Protein AF-A0A975WF94-F1 (afdb_monomer_lite)

InterPro domains:
  IPR010998 Integrase/recombinase, N-terminal [G3DSA:1.10.150.130] (44-109)
  IPR044068 Core-binding (CB) domain [PS51900] (42-110)

Sequence (110 aa):
MPSEIEKSTSARSDGLDDARVDESDQEESDGIALPSHVAGSGSLDRLVDTARDYARAAASENTLKAYAKDWAHFARWCRIKDAEPLPPSPEMIGLYLADLAAGFGPSPNG

Organism: NCBI:txid42444

Radius of gyration: 28.73 Å; chains: 1; bounding box: 72×62×52 Å

Secondary structure (DSSP, 8-state):
-----------------------------------TTTTTSHHHHHHHHHHHHHHHHHS-HHHHHHHHHHHHHHHHHHHHTT---SSPPHHHHHHHHHHHHTT-------

Structure (mmCIF, N/CA/C/O backbone):
data_AF-A0A975WF94-F1
#
_entry.id   AF-A0A975WF94-F1
#
loop_
_atom_site.group_PDB
_atom_site.id
_atom_site.type_symbol
_atom_site.label_atom_id
_atom_site.label_alt_id
_atom_site.label_comp_id
_atom_site.label_asym_id
_atom_site.label_entity_id
_atom_site.label_seq_id
_atom_site.pdbx_PDB_ins_code
_atom_site.Cartn_x
_atom_site.Cartn_y
_atom_site.Cartn_z
_atom_site.occupancy
_atom_site.B_iso_or_equiv
_atom_site.auth_seq_id
_atom_site.auth_comp_id
_atom_site.auth_asym_id
_atom_site.auth_atom_id
_atom_site.pdbx_PDB_model_num
ATOM 1 N N . MET A 1 1 ? -42.294 43.561 26.356 1.00 39.25 1 MET A N 1
ATOM 2 C CA . MET A 1 1 ? -43.221 42.448 26.078 1.00 39.25 1 MET A CA 1
ATOM 3 C C . MET A 1 1 ? -44.191 42.919 25.003 1.00 39.25 1 MET A C 1
ATOM 5 O O . MET A 1 1 ? -45.034 43.746 25.325 1.00 39.25 1 MET A O 1
ATOM 9 N N . PRO A 1 2 ? -43.990 42.540 23.730 1.00 40.69 2 PRO A N 1
ATOM 10 C CA . PRO A 1 2 ? -44.891 42.876 22.628 1.00 40.69 2 PRO A CA 1
ATOM 11 C C . PRO A 1 2 ? -45.935 41.767 22.396 1.00 40.69 2 PRO A C 1
ATOM 13 O O . PRO A 1 2 ? -45.626 40.602 22.649 1.00 40.69 2 PRO A O 1
ATOM 16 N N . SER A 1 3 ? -47.093 42.128 21.824 1.00 43.62 3 SER A N 1
ATOM 17 C CA . SER A 1 3 ? -47.790 41.444 20.702 1.00 43.62 3 SER A CA 1
ATOM 18 C C . SER A 1 3 ? -49.301 41.242 20.908 1.00 43.62 3 SER A C 1
ATOM 20 O O . SER A 1 3 ? -49.715 40.327 21.609 1.00 43.62 3 SER A O 1
ATOM 22 N N . GLU A 1 4 ? -50.100 42.018 20.174 1.00 47.72 4 GLU A N 1
ATOM 23 C CA . GLU A 1 4 ? -51.468 41.694 19.726 1.00 47.72 4 GLU A CA 1
ATOM 24 C C . GLU A 1 4 ? -51.496 42.052 18.224 1.00 47.72 4 GLU A C 1
ATOM 26 O O . GLU A 1 4 ? -51.188 43.185 17.866 1.00 47.72 4 GLU A O 1
ATOM 31 N N . ILE A 1 5 ? -51.306 41.070 17.337 1.00 59.03 5 ILE A N 1
ATOM 32 C CA . ILE A 1 5 ? -52.299 40.330 16.528 1.00 59.03 5 ILE A CA 1
ATOM 33 C C . ILE A 1 5 ? -53.214 41.190 15.639 1.00 59.03 5 ILE A C 1
ATOM 35 O O . ILE A 1 5 ? -53.877 42.089 16.123 1.00 59.03 5 ILE A O 1
ATOM 39 N N . GLU A 1 6 ? -53.243 40.853 14.342 1.00 47.34 6 GLU A N 1
ATOM 40 C CA . GLU A 1 6 ? -54.410 40.708 13.435 1.00 47.34 6 GLU A CA 1
ATOM 41 C C . GLU A 1 6 ? -53.902 40.786 11.975 1.00 47.34 6 GLU A C 1
ATOM 43 O O . GLU A 1 6 ? -53.362 41.793 11.538 1.00 47.34 6 GLU A O 1
ATOM 48 N N . LYS A 1 7 ? -53.732 39.665 11.259 1.00 48.69 7 LYS A N 1
ATOM 49 C CA . LYS A 1 7 ? -54.708 38.788 10.572 1.00 48.69 7 LYS A CA 1
ATOM 50 C C . LYS A 1 7 ? -55.208 39.338 9.223 1.00 48.69 7 LYS A C 1
ATOM 52 O O . LYS A 1 7 ? -56.096 40.177 9.163 1.00 48.69 7 LYS A O 1
ATOM 57 N N . SER A 1 8 ? -54.726 38.722 8.140 1.00 47.16 8 SER A N 1
ATOM 58 C CA . SER A 1 8 ? -55.417 38.510 6.850 1.00 47.16 8 SER A CA 1
ATOM 59 C C . SER A 1 8 ? -54.608 37.454 6.068 1.00 47.16 8 SER A C 1
ATOM 61 O O . SER A 1 8 ? -53.412 37.635 5.894 1.00 47.16 8 SER A O 1
ATOM 63 N N . THR A 1 9 ? -55.103 36.212 5.923 1.00 42.03 9 THR A N 1
ATOM 64 C CA . THR A 1 9 ? -55.935 35.688 4.803 1.00 42.03 9 THR A CA 1
ATOM 65 C C . THR A 1 9 ? -55.128 35.578 3.493 1.00 42.03 9 THR A C 1
ATOM 67 O O . THR A 1 9 ? -54.441 36.523 3.148 1.00 42.03 9 THR A O 1
ATOM 70 N N . SER A 1 10 ? -55.128 34.537 2.658 1.00 40.12 10 SER A N 1
ATOM 71 C CA . SER A 1 10 ? -55.689 33.180 2.611 1.00 40.12 10 SER A CA 1
ATOM 72 C C . SER A 1 10 ? -55.128 32.531 1.320 1.00 40.12 10 SER A C 1
ATOM 74 O O . SER A 1 10 ? -55.125 33.221 0.310 1.00 40.12 10 SER A O 1
ATOM 76 N N . ALA A 1 11 ? -54.701 31.253 1.391 1.00 49.41 11 ALA A N 1
ATOM 77 C CA . ALA A 1 11 ? -54.775 30.116 0.424 1.00 49.41 11 ALA A CA 1
ATOM 78 C C . ALA A 1 11 ? -54.545 30.359 -1.102 1.00 49.41 11 ALA A C 1
ATOM 80 O O . ALA A 1 11 ? -54.970 31.367 -1.638 1.00 49.41 11 ALA A O 1
ATOM 81 N N . ARG A 1 12 ? -53.991 29.487 -1.962 1.00 46.69 12 ARG A N 1
ATOM 82 C CA . ARG A 1 12 ? -53.857 28.015 -2.133 1.00 46.69 12 ARG A CA 1
ATOM 83 C C . ARG A 1 12 ? -52.953 27.846 -3.396 1.00 46.69 12 ARG A C 1
ATOM 85 O O . ARG A 1 12 ? -52.971 28.747 -4.224 1.00 46.69 12 ARG A O 1
ATOM 92 N N . SER A 1 13 ? -52.133 26.821 -3.632 1.00 43.31 13 SER A N 1
ATOM 93 C CA . SER A 1 13 ? -52.484 25.513 -4.227 1.00 43.31 13 SER A CA 1
ATOM 94 C C . SER A 1 13 ? -51.208 24.866 -4.782 1.00 43.31 13 SER A C 1
ATOM 96 O O . SER A 1 13 ? -50.308 25.606 -5.161 1.00 43.31 13 SER A O 1
ATOM 98 N N . ASP A 1 14 ? -51.225 23.531 -4.864 1.00 41.88 14 ASP A N 1
ATOM 99 C CA . ASP A 1 14 ? -50.528 22.625 -5.798 1.00 41.88 14 ASP A CA 1
ATOM 100 C C . ASP A 1 14 ? -49.053 22.928 -6.111 1.00 41.88 14 ASP A C 1
ATOM 102 O O . ASP A 1 14 ? -48.705 23.929 -6.718 1.00 41.88 14 ASP A O 1
ATOM 106 N N . GLY A 1 15 ? -48.108 22.079 -5.728 1.00 48.31 15 GLY A N 1
ATOM 107 C CA . GLY A 1 15 ? -48.089 20.674 -6.113 1.00 48.31 15 GLY A CA 1
ATOM 108 C C . GLY A 1 15 ? -47.111 20.533 -7.272 1.00 48.31 15 GLY A C 1
ATOM 109 O O . GLY A 1 15 ? -47.476 20.788 -8.411 1.00 48.31 15 GLY A O 1
ATOM 110 N N . LEU A 1 16 ? -45.877 20.146 -6.963 1.00 50.25 16 LEU A N 1
ATOM 111 C CA . LEU A 1 16 ? -45.017 19.428 -7.892 1.00 50.25 16 LEU A CA 1
ATOM 112 C C . LEU A 1 16 ? -44.142 18.491 -7.054 1.00 50.25 16 LEU A C 1
ATOM 114 O O . LEU A 1 16 ? -43.192 18.912 -6.395 1.00 50.25 16 LEU A O 1
ATOM 118 N N . ASP A 1 17 ? -44.554 17.227 -7.030 1.00 48.62 17 ASP A N 1
ATOM 119 C CA . ASP A 1 17 ? -43.642 16.097 -6.963 1.00 48.62 17 ASP A CA 1
ATOM 120 C C . ASP A 1 17 ? -42.519 16.315 -7.982 1.00 48.62 17 ASP A C 1
ATOM 122 O O . ASP A 1 17 ? -42.800 16.463 -9.170 1.00 48.62 17 ASP A O 1
ATOM 126 N N . ASP A 1 18 ? -41.265 16.289 -7.541 1.00 45.25 18 ASP A N 1
ATOM 127 C CA . ASP A 1 18 ? -40.177 15.879 -8.421 1.00 45.25 18 ASP A CA 1
ATOM 128 C C . ASP A 1 18 ? -39.093 15.159 -7.609 1.00 45.25 18 ASP A C 1
ATOM 130 O O . ASP A 1 18 ? -38.529 15.689 -6.653 1.00 45.25 18 ASP A O 1
ATOM 134 N N . ALA A 1 19 ? -38.932 13.892 -7.982 1.00 45.94 19 ALA A N 1
ATOM 135 C CA . ALA A 1 19 ? -37.812 12.990 -7.773 1.00 45.94 19 ALA A CA 1
ATOM 136 C C . ALA A 1 19 ? -37.167 12.905 -6.377 1.00 45.94 19 ALA A C 1
ATOM 138 O O . ALA A 1 19 ? -36.296 13.676 -5.978 1.00 45.94 19 ALA A O 1
ATOM 139 N N . ARG A 1 20 ? -37.474 11.782 -5.714 1.00 49.03 20 ARG A N 1
ATOM 140 C CA . ARG A 1 20 ? -36.505 11.059 -4.884 1.00 49.03 20 ARG A CA 1
ATOM 141 C C . ARG A 1 20 ? -35.215 10.900 -5.691 1.00 49.03 20 ARG A C 1
ATOM 143 O O . ARG A 1 20 ? -35.186 10.106 -6.628 1.00 49.03 20 ARG A O 1
ATOM 150 N N . VAL A 1 21 ? -34.165 11.617 -5.316 1.00 47.31 21 VAL A N 1
ATOM 151 C CA . VAL A 1 21 ? -32.807 11.265 -5.729 1.00 47.31 21 VAL A CA 1
ATOM 152 C C . VAL A 1 21 ? -32.354 10.156 -4.785 1.00 47.31 21 VAL A C 1
ATOM 154 O O . VAL A 1 21 ? -31.649 10.359 -3.802 1.00 47.31 21 VAL A O 1
ATOM 157 N N . ASP A 1 22 ? -32.929 8.983 -5.031 1.00 48.69 22 ASP A N 1
ATOM 158 C CA . ASP A 1 22 ? -32.385 7.704 -4.610 1.00 48.69 22 ASP A CA 1
ATOM 159 C C . ASP A 1 22 ? -31.171 7.461 -5.512 1.00 48.69 22 ASP A C 1
ATOM 161 O O . ASP A 1 22 ? -31.264 6.817 -6.554 1.00 48.69 22 ASP A O 1
ATOM 165 N N . GLU A 1 23 ? -30.041 8.085 -5.174 1.00 47.34 23 GLU A N 1
ATOM 166 C CA . GLU A 1 23 ? -28.738 7.731 -5.742 1.00 47.34 23 GLU A CA 1
ATOM 167 C C . GLU A 1 23 ? -28.304 6.404 -5.108 1.00 47.34 23 GLU A C 1
ATOM 169 O O . GLU A 1 23 ? -27.409 6.328 -4.271 1.00 47.34 23 GLU A O 1
ATOM 174 N N . SER A 1 24 ? -29.039 5.355 -5.474 1.00 48.94 24 SER A N 1
ATOM 175 C CA . SER A 1 24 ? -28.634 3.971 -5.320 1.00 48.94 24 SER A CA 1
ATOM 176 C C . SER A 1 24 ? -27.401 3.729 -6.189 1.00 48.94 24 SER A C 1
ATOM 178 O O . SER A 1 24 ? -27.470 3.835 -7.413 1.00 48.94 24 SER A O 1
ATOM 180 N N . ASP A 1 25 ? -26.293 3.399 -5.530 1.00 53.59 25 ASP A N 1
ATOM 181 C CA . ASP A 1 25 ? -25.264 2.462 -5.979 1.00 53.59 25 ASP A CA 1
ATOM 182 C C . ASP A 1 25 ? -24.940 2.475 -7.483 1.00 53.59 25 ASP A C 1
ATOM 184 O O . ASP A 1 25 ? -25.276 1.557 -8.232 1.00 53.59 25 ASP A O 1
ATOM 188 N N . GLN A 1 26 ? -24.179 3.480 -7.913 1.00 47.75 26 GLN A N 1
ATOM 189 C CA . GLN A 1 26 ? -23.296 3.343 -9.072 1.00 47.75 26 GLN A CA 1
ATOM 190 C C . GLN A 1 26 ? -21.846 3.248 -8.604 1.00 47.75 26 GLN A C 1
ATOM 192 O O . GLN A 1 26 ? -20.981 4.050 -8.942 1.00 47.75 26 GLN A O 1
ATOM 197 N N . GLU A 1 27 ? -21.574 2.182 -7.855 1.00 51.31 27 GLU A N 1
ATOM 198 C CA . GLU A 1 27 ? -20.284 1.500 -7.914 1.00 51.31 27 GLU A CA 1
ATOM 199 C C . GLU A 1 27 ? -20.188 0.843 -9.304 1.00 51.31 27 GLU A C 1
ATOM 201 O O . GLU A 1 27 ? -20.321 -0.373 -9.464 1.00 51.31 27 GLU A O 1
ATOM 206 N N . GLU A 1 28 ? -20.002 1.654 -10.352 1.00 50.44 28 GLU A N 1
ATOM 207 C CA . GLU A 1 28 ? -19.460 1.156 -11.612 1.00 50.44 28 GLU A CA 1
ATOM 208 C C . GLU A 1 28 ? -17.997 0.825 -11.331 1.00 50.44 28 GLU A C 1
ATOM 210 O O . GLU A 1 28 ? -17.074 1.614 -11.531 1.00 50.44 28 GLU A O 1
ATOM 215 N N . SER A 1 29 ? -17.805 -0.364 -10.761 1.00 51.34 29 SER A N 1
ATOM 216 C CA . SER A 1 29 ? -16.540 -1.062 -10.807 1.00 51.34 29 SER A CA 1
ATOM 217 C C . SER A 1 29 ? -16.205 -1.216 -12.285 1.00 51.34 29 SER A C 1
ATOM 219 O O . SER A 1 29 ? -16.635 -2.170 -12.934 1.00 51.34 29 SER A O 1
ATOM 221 N N . ASP A 1 30 ? -15.445 -0.258 -12.817 1.00 48.16 30 ASP A N 1
ATOM 222 C CA . ASP A 1 30 ? -14.785 -0.312 -14.123 1.00 48.16 30 ASP A CA 1
ATOM 223 C C . ASP A 1 30 ? -13.640 -1.344 -14.053 1.00 48.16 30 ASP A C 1
ATOM 225 O O . ASP A 1 30 ? -12.463 -1.101 -14.329 1.00 48.16 30 ASP A O 1
ATOM 229 N N . GLY A 1 31 ? -13.981 -2.533 -13.555 1.00 53.97 31 GLY A N 1
ATOM 230 C CA . GLY A 1 31 ? -13.160 -3.712 -13.615 1.00 53.97 31 GLY A CA 1
ATOM 231 C C . GLY A 1 31 ? -13.064 -4.069 -15.081 1.00 53.97 31 GLY A C 1
ATOM 232 O O . GLY A 1 31 ? -14.040 -4.528 -15.664 1.00 53.97 31 GLY A O 1
ATOM 233 N N . ILE A 1 32 ? -11.890 -3.825 -15.662 1.00 53.44 32 ILE A N 1
ATOM 234 C CA . ILE A 1 32 ? -11.528 -4.138 -17.046 1.00 53.44 32 ILE A CA 1
ATOM 235 C C . ILE A 1 32 ? -12.135 -5.496 -17.432 1.00 53.44 32 ILE A C 1
ATOM 237 O O . ILE A 1 32 ? -11.601 -6.552 -17.082 1.00 53.44 32 ILE A O 1
ATOM 241 N N . ALA A 1 33 ? -13.268 -5.475 -18.138 1.00 63.56 33 ALA A N 1
ATOM 242 C CA . ALA A 1 33 ? -13.953 -6.684 -18.564 1.00 63.56 33 ALA A CA 1
ATOM 243 C C . ALA A 1 33 ? -13.142 -7.300 -19.706 1.00 63.56 33 ALA A C 1
ATOM 245 O O . ALA A 1 33 ? -13.281 -6.938 -20.877 1.00 63.56 33 ALA A O 1
ATOM 246 N N . LEU A 1 34 ? -12.228 -8.204 -19.353 1.00 56.47 34 LEU A N 1
ATOM 247 C CA . LEU A 1 34 ? -11.413 -8.911 -20.330 1.00 56.47 34 LEU A CA 1
ATOM 248 C C . LEU A 1 34 ? -12.325 -9.756 -21.235 1.00 56.47 34 LEU A C 1
ATOM 250 O O . LEU A 1 34 ? -13.168 -10.503 -20.731 1.00 56.47 34 LEU A O 1
ATOM 254 N N . PRO A 1 35 ? -12.155 -9.695 -22.568 1.00 64.19 35 PRO A N 1
ATOM 255 C CA . PRO A 1 35 ? -12.940 -10.507 -23.483 1.00 64.19 35 PRO A CA 1
ATOM 256 C C . PRO A 1 35 ? -12.807 -12.002 -23.164 1.00 64.19 35 PRO A C 1
ATOM 258 O O . PRO A 1 35 ? -11.704 -12.521 -22.988 1.00 64.19 35 PRO A O 1
ATOM 261 N N . SER A 1 36 ? -13.920 -12.731 -23.160 1.00 61.50 36 SER A N 1
ATOM 262 C CA . SER A 1 36 ? -13.990 -14.152 -22.774 1.00 61.50 36 SER A CA 1
ATOM 263 C C . SER A 1 36 ? -13.151 -15.100 -23.649 1.00 61.50 36 SER A C 1
ATOM 265 O O . SER A 1 36 ? -12.851 -16.213 -23.230 1.00 61.50 36 SER A O 1
ATOM 267 N N . HIS A 1 37 ? -12.701 -14.654 -24.828 1.00 58.16 37 HIS A N 1
ATOM 268 C CA . HIS A 1 37 ? -11.763 -15.385 -25.691 1.00 58.16 37 HIS A CA 1
ATOM 269 C C . HIS A 1 37 ? -10.281 -15.160 -25.330 1.00 58.16 37 HIS A C 1
ATOM 271 O O . HIS A 1 37 ? -9.424 -15.952 -25.719 1.00 58.16 37 HIS A O 1
ATOM 277 N N . VAL A 1 38 ? -9.968 -14.102 -24.577 1.00 57.78 38 VAL A N 1
ATOM 278 C CA . VAL A 1 38 ? -8.631 -13.836 -24.022 1.00 57.78 38 VAL A CA 1
ATOM 279 C C . VAL A 1 38 ? -8.419 -14.631 -22.727 1.00 57.78 38 VAL A C 1
ATOM 281 O O . VAL A 1 38 ? -7.314 -15.118 -22.490 1.00 57.78 38 VAL A O 1
ATOM 284 N N . ALA A 1 39 ? -9.489 -14.852 -21.956 1.00 56.75 39 ALA A N 1
ATOM 285 C CA . ALA A 1 39 ? -9.497 -15.453 -20.616 1.00 56.75 39 ALA A CA 1
ATOM 286 C C . ALA A 1 39 ? -9.069 -16.939 -20.516 1.00 56.75 39 ALA A C 1
ATOM 288 O O . ALA A 1 39 ? -9.081 -17.498 -19.424 1.00 56.75 39 ALA A O 1
ATOM 289 N N . GLY A 1 40 ? -8.678 -17.589 -21.617 1.00 61.03 40 GLY A N 1
ATOM 290 C CA . GLY A 1 40 ? -8.278 -19.005 -21.618 1.00 61.03 40 GLY A CA 1
ATOM 291 C C . GLY A 1 40 ? -7.114 -19.355 -22.545 1.00 61.03 40 GLY A C 1
ATOM 292 O O . GLY A 1 40 ? -6.902 -20.528 -22.841 1.00 61.03 40 GLY A O 1
ATOM 293 N N . SER A 1 41 ? -6.376 -18.363 -23.046 1.00 60.75 41 SER A N 1
ATOM 294 C CA . SER A 1 41 ? -5.252 -18.593 -23.957 1.00 60.75 41 SER A CA 1
ATOM 295 C C . SER A 1 41 ? -3.929 -18.386 -23.224 1.00 60.75 41 SER A C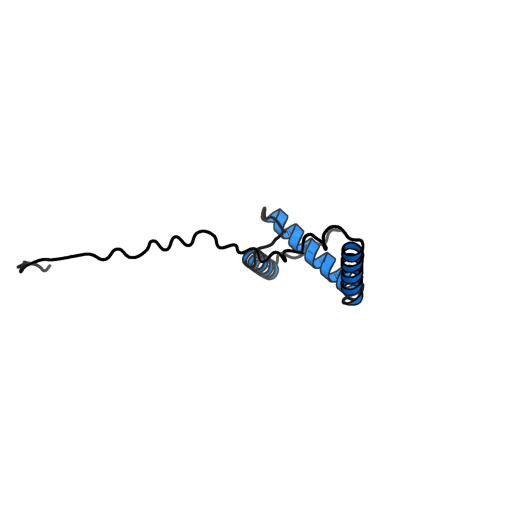 1
ATOM 297 O O . SER A 1 41 ? -3.797 -17.431 -22.464 1.00 60.75 41 SER A O 1
ATOM 299 N N . GLY A 1 42 ? -2.900 -19.187 -23.523 1.00 72.44 42 GLY A N 1
ATOM 300 C CA . GLY A 1 42 ? -1.529 -18.938 -23.043 1.00 72.44 42 GLY A CA 1
ATOM 301 C C . GLY A 1 42 ? -0.959 -17.564 -23.447 1.00 72.44 42 GLY A C 1
ATOM 302 O O . GLY A 1 42 ? 0.166 -17.230 -23.088 1.00 72.44 42 GLY A O 1
ATOM 303 N N . SER A 1 43 ? -1.718 -16.753 -24.195 1.00 79.94 43 SER A N 1
ATOM 304 C CA . SER A 1 43 ? -1.453 -15.333 -24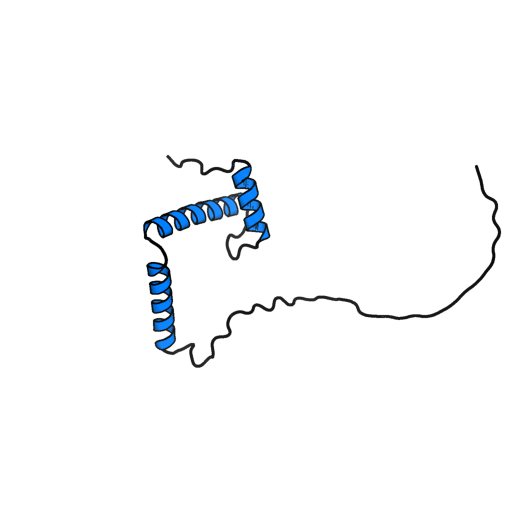.401 1.00 79.94 43 SER A CA 1
ATOM 305 C C . SER A 1 43 ? -1.709 -14.493 -23.145 1.00 79.94 43 SER A C 1
ATOM 307 O O . SER A 1 43 ? -0.946 -13.562 -22.913 1.00 79.94 43 SER A O 1
ATOM 309 N N . LEU A 1 44 ? -2.732 -14.793 -22.331 1.00 84.00 44 LEU A N 1
ATOM 310 C CA . LEU A 1 44 ? -2.992 -14.057 -21.087 1.00 84.00 44 LEU A CA 1
ATOM 311 C C . LEU A 1 44 ? -1.871 -14.306 -20.073 1.00 84.00 44 LEU A C 1
ATOM 313 O O . LEU A 1 44 ? -1.337 -13.350 -19.523 1.00 84.00 44 LEU A O 1
ATOM 317 N N . ASP A 1 45 ? -1.453 -15.561 -19.895 1.00 84.94 45 ASP A N 1
ATOM 318 C CA . ASP A 1 45 ? -0.342 -15.902 -18.996 1.00 84.94 45 ASP A CA 1
ATOM 319 C C . ASP A 1 45 ? 0.945 -15.169 -19.394 1.00 84.94 45 ASP A C 1
ATOM 321 O O . ASP A 1 45 ? 1.613 -14.566 -18.558 1.00 84.94 45 ASP A O 1
ATOM 325 N N . ARG A 1 46 ? 1.240 -15.109 -20.699 1.00 88.44 46 ARG A N 1
ATOM 326 C CA . ARG A 1 46 ? 2.377 -14.336 -21.222 1.00 88.44 46 ARG A CA 1
ATOM 327 C C . ARG A 1 46 ? 2.242 -12.837 -20.968 1.00 88.44 46 ARG A C 1
ATOM 329 O O . ARG A 1 46 ? 3.248 -12.188 -20.690 1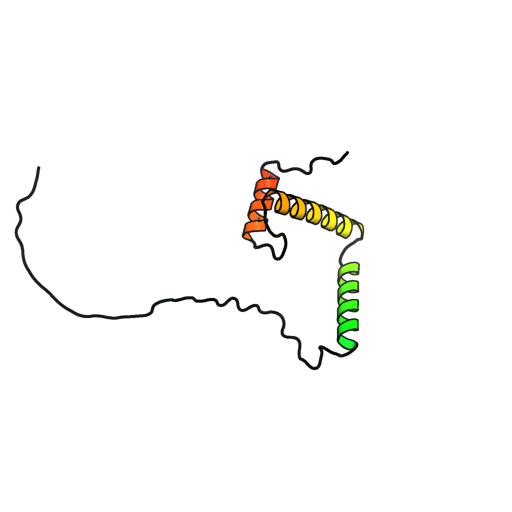.00 88.44 46 ARG A O 1
ATOM 336 N N . LEU A 1 47 ? 1.035 -12.277 -21.071 1.00 90.00 47 LEU A N 1
ATOM 337 C CA . LEU A 1 47 ? 0.785 -10.870 -20.746 1.00 90.00 47 LEU A CA 1
ATOM 338 C C . LEU A 1 47 ? 0.976 -10.603 -19.249 1.00 90.00 47 LEU A C 1
ATOM 340 O O . LEU A 1 47 ? 1.589 -9.600 -18.894 1.00 90.00 47 LEU A O 1
ATOM 344 N N . VAL A 1 48 ? 0.521 -11.507 -18.379 1.00 90.31 48 VAL A N 1
ATOM 345 C CA . VAL A 1 48 ? 0.737 -11.423 -16.927 1.00 90.31 48 VAL A CA 1
ATOM 346 C C . VAL A 1 48 ? 2.227 -11.481 -16.595 1.00 90.31 48 VAL A C 1
ATOM 348 O O . VAL A 1 48 ? 2.712 -10.654 -15.824 1.00 90.31 48 VAL A O 1
ATOM 351 N N . ASP A 1 49 ? 2.971 -12.412 -17.190 1.00 91.00 49 ASP A N 1
ATOM 352 C CA . ASP A 1 49 ? 4.414 -12.522 -16.967 1.00 91.00 49 ASP A CA 1
ATOM 353 C C . ASP A 1 49 ? 5.166 -11.296 -17.495 1.00 91.00 49 ASP A C 1
ATOM 355 O O . ASP A 1 49 ? 5.998 -10.733 -16.785 1.00 91.00 49 ASP A O 1
ATOM 359 N N . THR A 1 50 ? 4.791 -10.791 -18.673 1.00 92.38 50 THR A N 1
ATOM 360 C CA . THR A 1 50 ? 5.353 -9.545 -19.219 1.00 92.38 50 THR A CA 1
ATOM 361 C C . THR A 1 50 ? 5.072 -8.355 -18.297 1.00 92.38 50 THR A C 1
ATOM 363 O O . THR A 1 50 ? 5.969 -7.562 -18.018 1.00 92.38 50 THR A O 1
ATOM 366 N N . ALA A 1 51 ? 3.849 -8.234 -17.770 1.00 89.38 51 ALA A N 1
ATOM 367 C CA . ALA A 1 51 ? 3.491 -7.174 -16.830 1.00 89.38 51 ALA A CA 1
ATOM 368 C C . ALA A 1 51 ? 4.296 -7.271 -15.523 1.00 89.38 51 ALA A C 1
ATOM 370 O O . ALA A 1 51 ? 4.758 -6.253 -15.004 1.00 89.38 51 ALA A O 1
ATOM 371 N N . ARG A 1 52 ? 4.522 -8.489 -15.010 1.00 87.31 52 ARG A N 1
ATOM 372 C CA . ARG A 1 52 ? 5.396 -8.725 -13.849 1.00 87.31 52 ARG A CA 1
ATOM 373 C C . ARG A 1 52 ? 6.833 -8.309 -14.133 1.00 87.31 52 ARG A C 1
ATOM 375 O O . ARG A 1 52 ? 7.459 -7.697 -13.271 1.00 87.31 52 ARG A O 1
ATOM 382 N N . ASP A 1 53 ? 7.351 -8.614 -15.316 1.00 90.12 53 ASP A N 1
ATOM 383 C CA . ASP A 1 53 ? 8.713 -8.245 -15.696 1.00 90.12 53 ASP A CA 1
ATOM 384 C C . ASP A 1 53 ? 8.867 -6.734 -15.878 1.00 90.12 53 ASP A C 1
ATOM 386 O O . ASP A 1 53 ? 9.850 -6.169 -15.404 1.00 90.12 53 ASP A O 1
ATOM 390 N N . TYR A 1 54 ? 7.870 -6.047 -16.442 1.00 89.31 54 TYR A N 1
ATOM 391 C CA . TYR A 1 54 ? 7.839 -4.583 -16.454 1.00 89.31 54 TYR A CA 1
ATOM 392 C C . TYR A 1 54 ? 7.795 -3.994 -15.048 1.00 89.31 54 TYR A C 1
ATOM 394 O O . TYR A 1 54 ? 8.573 -3.091 -14.753 1.00 89.31 54 TYR A O 1
ATOM 402 N N . ALA A 1 55 ? 6.956 -4.524 -14.155 1.00 83.62 55 ALA A N 1
ATOM 403 C CA . ALA A 1 55 ? 6.902 -4.063 -12.770 1.00 83.62 55 ALA A CA 1
ATOM 404 C C . ALA A 1 55 ? 8.252 -4.246 -12.050 1.00 83.62 55 ALA A C 1
ATOM 406 O O . ALA A 1 55 ? 8.696 -3.353 -11.328 1.00 83.62 55 ALA A O 1
ATOM 407 N N . ARG A 1 56 ? 8.939 -5.374 -12.284 1.00 80.50 56 ARG A N 1
ATOM 408 C CA . ARG A 1 56 ? 10.288 -5.637 -11.752 1.00 80.50 56 ARG A CA 1
ATOM 409 C C . ARG A 1 56 ? 11.347 -4.721 -12.360 1.00 80.50 56 ARG A C 1
ATOM 411 O O . ARG A 1 56 ? 12.234 -4.282 -11.642 1.00 80.50 56 ARG A O 1
ATOM 418 N N . ALA A 1 57 ? 11.272 -4.444 -13.659 1.00 83.50 57 ALA A N 1
ATOM 419 C CA . ALA A 1 57 ? 12.230 -3.588 -14.355 1.00 83.50 57 ALA A CA 1
ATOM 420 C C . ALA A 1 57 ? 12.033 -2.095 -14.041 1.00 83.50 57 ALA A C 1
ATOM 422 O O . ALA A 1 57 ? 12.987 -1.323 -14.107 1.00 83.50 57 ALA A O 1
ATOM 423 N N . ALA A 1 58 ? 10.811 -1.684 -13.692 1.00 83.81 58 ALA A N 1
ATOM 424 C CA . ALA A 1 58 ? 10.466 -0.297 -13.397 1.00 83.81 58 ALA A CA 1
ATOM 425 C C . ALA A 1 58 ? 11.053 0.214 -12.071 1.00 83.81 58 ALA A C 1
ATOM 427 O O . ALA A 1 58 ? 11.245 1.420 -11.913 1.00 83.81 58 ALA A O 1
ATOM 428 N N . ALA A 1 59 ? 11.342 -0.677 -11.119 1.00 79.31 59 ALA A N 1
ATOM 429 C CA . ALA A 1 59 ? 11.834 -0.316 -9.795 1.00 79.31 59 ALA A CA 1
ATOM 430 C C . ALA A 1 59 ? 13.142 -1.042 -9.472 1.00 79.31 59 ALA A C 1
ATOM 432 O O . ALA A 1 59 ? 13.273 -2.248 -9.660 1.00 79.31 59 ALA A O 1
ATOM 433 N N . SER A 1 60 ? 14.115 -0.315 -8.920 1.00 85.56 60 SER A N 1
ATOM 434 C CA . SER A 1 60 ? 15.331 -0.950 -8.406 1.00 85.56 60 SER A CA 1
ATOM 435 C C . SER A 1 60 ? 15.003 -1.911 -7.255 1.00 85.56 60 SER A C 1
ATOM 437 O O . SER A 1 60 ? 14.031 -1.713 -6.522 1.00 85.56 60 SER A O 1
ATOM 439 N N . GLU A 1 61 ? 15.856 -2.911 -7.020 1.00 83.19 61 GLU A N 1
ATOM 440 C CA . GLU A 1 61 ? 15.691 -3.836 -5.889 1.00 83.19 61 GLU A CA 1
ATOM 441 C C . GLU A 1 61 ? 15.630 -3.097 -4.537 1.00 83.19 61 GLU A C 1
ATOM 443 O O . GLU A 1 61 ? 14.897 -3.492 -3.630 1.00 83.19 61 GLU A O 1
ATOM 448 N N . ASN A 1 62 ? 16.365 -1.987 -4.404 1.00 87.19 62 ASN A N 1
ATOM 449 C CA . ASN A 1 62 ? 16.316 -1.144 -3.212 1.00 87.19 62 ASN 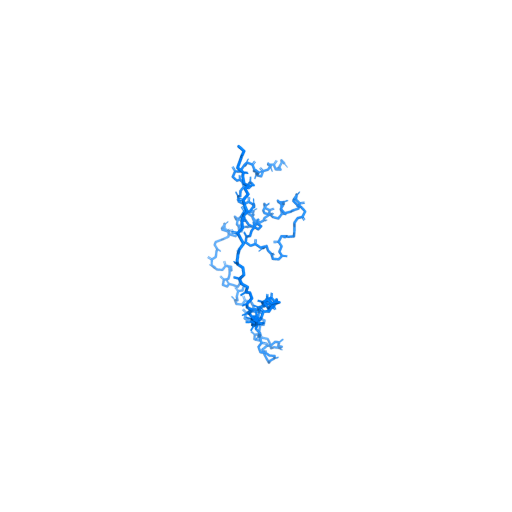A CA 1
ATOM 450 C C . ASN A 1 62 ? 14.942 -0.466 -3.060 1.00 87.19 62 ASN A C 1
ATOM 452 O O . ASN A 1 62 ? 14.346 -0.505 -1.985 1.00 87.19 62 ASN A O 1
ATOM 456 N N . THR A 1 63 ? 14.395 0.074 -4.151 1.00 89.56 63 THR A N 1
ATOM 457 C CA . THR A 1 63 ? 13.053 0.675 -4.169 1.00 89.56 63 THR A CA 1
ATOM 458 C C . THR A 1 63 ? 11.978 -0.344 -3.785 1.00 89.56 63 THR A C 1
ATOM 460 O O . THR A 1 63 ? 11.134 -0.046 -2.945 1.00 89.56 63 THR A O 1
ATOM 463 N N . LEU A 1 64 ? 12.044 -1.572 -4.312 1.00 87.69 64 LEU A N 1
ATOM 464 C CA . LEU A 1 64 ? 11.111 -2.646 -3.945 1.00 87.69 64 LEU A CA 1
ATOM 465 C C . LEU A 1 64 ? 11.189 -2.996 -2.453 1.00 87.69 64 LEU A C 1
ATOM 467 O O . LEU A 1 64 ? 10.161 -3.180 -1.803 1.00 87.69 64 LEU A O 1
ATOM 471 N N . LYS A 1 65 ? 12.401 -3.048 -1.884 1.00 89.44 65 LYS A N 1
ATOM 472 C CA . LYS A 1 65 ? 12.598 -3.274 -0.443 1.00 89.44 65 LYS A CA 1
ATOM 473 C C . LYS A 1 65 ? 12.023 -2.139 0.403 1.00 89.44 65 LYS A C 1
ATOM 475 O O . LYS A 1 65 ? 11.481 -2.418 1.470 1.00 89.44 65 LYS A O 1
ATOM 480 N N . ALA A 1 66 ? 12.145 -0.888 -0.041 1.00 91.56 66 ALA A N 1
ATOM 481 C CA . ALA A 1 66 ? 11.547 0.257 0.640 1.00 91.56 66 ALA A CA 1
ATOM 482 C C . ALA A 1 66 ? 10.015 0.155 0.633 1.00 91.56 66 ALA A C 1
ATOM 484 O O . ALA A 1 66 ? 9.410 0.114 1.700 1.00 91.56 66 ALA A O 1
ATOM 485 N N . TYR A 1 67 ? 9.406 -0.056 -0.538 1.00 90.31 67 TYR A N 1
ATOM 486 C CA . TYR A 1 67 ? 7.954 -0.219 -0.649 1.00 90.31 67 TYR A CA 1
ATOM 487 C C . TYR A 1 67 ? 7.418 -1.391 0.172 1.00 90.31 67 TYR A C 1
ATOM 489 O O . TYR A 1 67 ? 6.375 -1.268 0.807 1.00 90.31 67 TYR A O 1
ATOM 497 N N . ALA A 1 68 ? 8.138 -2.514 0.231 1.00 91.88 68 ALA A N 1
ATOM 498 C CA . ALA A 1 68 ? 7.744 -3.642 1.072 1.00 91.88 68 ALA A CA 1
ATOM 499 C C . ALA A 1 68 ? 7.716 -3.280 2.569 1.00 91.88 68 ALA A C 1
ATOM 501 O O . ALA A 1 68 ? 6.825 -3.724 3.295 1.00 91.88 68 ALA A O 1
ATOM 502 N N . LYS A 1 69 ? 8.673 -2.470 3.040 1.00 93.94 69 LYS A N 1
ATOM 503 C CA . LYS A 1 69 ? 8.699 -1.980 4.428 1.00 93.94 69 LYS A CA 1
ATOM 504 C C . LYS A 1 69 ? 7.556 -1.009 4.697 1.00 93.94 69 LYS A C 1
ATOM 506 O O . LYS A 1 69 ? 6.870 -1.165 5.705 1.00 93.94 69 LYS A O 1
ATOM 511 N N . ASP A 1 70 ? 7.339 -0.063 3.790 1.00 92.69 70 ASP A N 1
ATOM 512 C CA . ASP A 1 70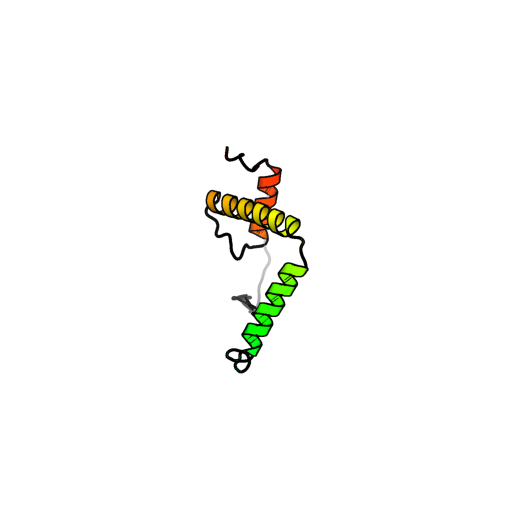 ? 6.264 0.924 3.906 1.00 92.69 70 ASP A CA 1
ATOM 513 C C . ASP A 1 70 ? 4.896 0.228 3.943 1.00 92.69 70 ASP A C 1
ATOM 515 O O . ASP A 1 70 ? 4.055 0.527 4.793 1.00 92.69 70 ASP A O 1
ATOM 519 N N . TRP A 1 71 ? 4.712 -0.791 3.100 1.00 93.38 71 TRP A N 1
ATOM 520 C CA . TRP A 1 71 ? 3.507 -1.614 3.092 1.00 93.38 71 TRP A CA 1
ATOM 521 C C . TRP A 1 71 ? 3.318 -2.404 4.392 1.00 93.38 71 TRP A C 1
ATOM 523 O O . TRP A 1 71 ? 2.225 -2.423 4.958 1.00 93.38 71 TRP A O 1
ATOM 533 N N . ALA A 1 72 ? 4.376 -3.034 4.910 1.00 94.19 72 ALA A N 1
ATOM 534 C CA . ALA A 1 72 ? 4.308 -3.758 6.179 1.00 94.19 72 ALA A CA 1
ATOM 535 C C . ALA A 1 72 ? 3.932 -2.836 7.351 1.00 94.19 72 ALA A C 1
ATOM 537 O O . ALA A 1 72 ? 3.217 -3.256 8.266 1.00 94.19 72 ALA A O 1
ATOM 538 N N . HIS A 1 73 ? 4.385 -1.581 7.315 1.00 93.94 73 HIS A N 1
ATOM 539 C CA . HIS A 1 73 ? 4.027 -0.576 8.306 1.00 93.94 73 HIS A CA 1
ATOM 540 C C . HIS A 1 73 ? 2.536 -0.217 8.239 1.00 93.94 73 HIS A C 1
ATOM 542 O O . HIS A 1 73 ? 1.843 -0.297 9.257 1.00 93.94 73 HIS A O 1
ATOM 548 N N . PHE A 1 74 ? 2.021 0.074 7.041 1.00 93.88 74 PHE A N 1
ATOM 549 C CA . PHE A 1 74 ? 0.595 0.328 6.817 1.00 93.88 74 PHE A CA 1
ATOM 550 C C . PHE A 1 74 ? -0.283 -0.858 7.247 1.00 93.88 74 PHE A C 1
ATOM 552 O O . PHE A 1 74 ? -1.241 -0.688 7.999 1.00 93.88 74 PHE A O 1
ATOM 559 N N . ALA A 1 75 ? 0.080 -2.084 6.860 1.00 93.31 75 ALA A N 1
ATOM 560 C CA . ALA A 1 75 ? -0.671 -3.282 7.226 1.00 93.31 75 ALA A CA 1
ATOM 561 C C . ALA A 1 75 ? -0.686 -3.528 8.746 1.00 93.31 75 ALA A C 1
ATOM 563 O O . ALA A 1 75 ? -1.696 -3.970 9.297 1.00 93.31 75 ALA A O 1
ATOM 564 N N . ARG A 1 76 ? 0.415 -3.231 9.455 1.00 93.06 76 ARG A N 1
ATOM 565 C CA . ARG A 1 76 ? 0.449 -3.279 10.927 1.00 93.06 76 ARG A CA 1
ATOM 566 C C . ARG A 1 76 ? -0.492 -2.238 11.532 1.00 93.06 76 ARG A C 1
ATOM 568 O O . ARG A 1 76 ? -1.210 -2.570 12.472 1.00 93.06 76 ARG A O 1
ATOM 575 N N . TRP A 1 77 ? -0.485 -1.013 11.013 1.00 93.94 77 TRP A N 1
ATOM 576 C CA . TRP A 1 77 ? -1.384 0.047 11.466 1.00 93.94 77 TRP A CA 1
ATOM 577 C C . TRP A 1 77 ? -2.856 -0.351 11.290 1.00 93.94 77 TRP A C 1
ATOM 579 O O . TRP A 1 77 ? -3.620 -0.252 12.247 1.00 93.94 77 TRP A O 1
ATOM 589 N N . CYS A 1 78 ? -3.222 -0.924 10.137 1.00 93.38 78 CYS A N 1
ATOM 590 C CA . CYS A 1 78 ? -4.578 -1.420 9.879 1.00 93.38 78 CYS A CA 1
ATOM 591 C C . CYS A 1 78 ? -5.030 -2.437 10.939 1.00 93.38 78 CYS A C 1
ATOM 593 O O . CYS A 1 78 ? -6.097 -2.283 11.523 1.00 93.38 78 CYS A O 1
ATOM 595 N N . ARG A 1 79 ? -4.174 -3.409 11.292 1.00 92.00 79 ARG A N 1
ATOM 596 C CA . ARG A 1 79 ? -4.476 -4.402 12.346 1.00 92.00 79 ARG A CA 1
ATOM 597 C C . ARG A 1 79 ? -4.704 -3.779 13.723 1.00 92.00 79 ARG A C 1
ATOM 599 O O . ARG A 1 79 ? -5.499 -4.294 14.495 1.00 92.00 79 ARG A O 1
ATOM 606 N N . ILE A 1 80 ? -3.993 -2.700 14.052 1.00 92.12 80 ILE A N 1
ATOM 607 C CA . ILE A 1 80 ? -4.156 -1.992 15.334 1.00 92.12 80 ILE A CA 1
ATOM 608 C C . ILE A 1 80 ? -5.475 -1.212 15.369 1.00 92.12 80 ILE A C 1
ATOM 610 O O . ILE A 1 80 ? -6.053 -1.040 16.440 1.00 92.12 80 ILE A O 1
ATOM 614 N N . LYS A 1 81 ? -5.948 -0.743 14.211 1.00 90.69 81 LYS A N 1
ATOM 615 C CA . LYS A 1 81 ? -7.208 -0.003 14.064 1.00 90.69 81 LYS A CA 1
ATOM 616 C C . LYS A 1 81 ? -8.411 -0.893 13.730 1.00 90.69 81 LYS A C 1
ATOM 618 O O . LYS A 1 81 ? -9.486 -0.346 13.523 1.00 90.69 81 LYS A O 1
ATOM 623 N N . ASP A 1 82 ? -8.226 -2.215 13.683 1.00 89.56 82 ASP A N 1
ATOM 624 C CA . ASP A 1 82 ? -9.239 -3.190 13.248 1.00 89.56 82 ASP A CA 1
ATOM 625 C C . ASP A 1 82 ? -9.820 -2.866 11.854 1.00 89.56 82 ASP A C 1
ATOM 627 O O . ASP A 1 82 ? -11.019 -2.943 11.609 1.00 89.56 82 ASP A O 1
ATOM 631 N N . ALA A 1 83 ? -8.943 -2.441 10.939 1.00 86.75 83 ALA A N 1
ATOM 632 C CA . ALA A 1 83 ? -9.278 -2.073 9.568 1.00 86.75 83 ALA A CA 1
ATOM 633 C C . ALA A 1 83 ? -8.728 -3.098 8.563 1.00 86.75 83 ALA A C 1
ATOM 635 O O . ALA A 1 83 ? -7.629 -3.634 8.742 1.00 86.75 83 ALA A O 1
ATOM 636 N N . GLU A 1 84 ? -9.468 -3.335 7.477 1.00 81.88 84 GLU A N 1
ATOM 637 C CA . GLU A 1 84 ? -9.025 -4.195 6.377 1.00 81.88 84 GLU A CA 1
ATOM 638 C C . GLU A 1 84 ? -8.048 -3.423 5.466 1.00 81.88 84 GLU A C 1
ATOM 640 O O . GLU A 1 84 ? -8.403 -2.364 4.949 1.00 81.88 84 GLU A O 1
ATOM 645 N N . PRO A 1 85 ? -6.817 -3.913 5.236 1.00 78.19 85 PRO A N 1
ATOM 646 C CA . PRO A 1 85 ? -5.807 -3.184 4.470 1.00 78.19 85 PRO A CA 1
ATOM 647 C C . PRO A 1 85 ? -6.058 -3.135 2.955 1.00 78.19 85 PRO A C 1
ATOM 649 O O . PRO A 1 85 ? -5.349 -2.394 2.271 1.00 78.19 85 PRO A O 1
ATOM 652 N N . LEU A 1 86 ? -6.984 -3.935 2.402 1.00 81.12 86 LEU A N 1
ATOM 653 C CA . LEU A 1 86 ? -7.231 -4.017 0.957 1.00 81.12 86 LEU A CA 1
ATOM 654 C C . LEU A 1 86 ? -8.712 -4.262 0.591 1.00 81.12 86 LEU A C 1
ATOM 656 O O . LEU A 1 86 ? -9.311 -5.185 1.140 1.00 81.12 86 LEU A O 1
ATOM 660 N N . PRO A 1 87 ? -9.253 -3.549 -0.424 1.00 73.56 87 PRO A N 1
ATOM 661 C CA . PRO A 1 87 ? -8.720 -2.309 -0.999 1.00 73.56 87 PRO A CA 1
ATOM 662 C C . PRO A 1 87 ? -8.883 -1.151 0.007 1.00 73.56 87 PRO A C 1
ATOM 664 O O . PRO A 1 87 ? -9.977 -0.968 0.539 1.00 73.56 87 PRO A O 1
ATOM 667 N N . PRO A 1 88 ? -7.833 -0.364 0.305 1.00 76.00 88 PRO A N 1
ATOM 668 C CA . PRO A 1 88 ? -7.973 0.745 1.233 1.00 76.00 88 PRO A CA 1
ATOM 669 C C . PRO A 1 88 ? -8.748 1.874 0.554 1.00 76.00 88 PRO A C 1
ATOM 671 O O . PRO A 1 88 ? -8.441 2.251 -0.580 1.00 76.00 88 PRO A O 1
ATOM 674 N N . SER A 1 89 ? -9.717 2.453 1.258 1.00 86.50 89 SER A N 1
ATOM 675 C CA . SER A 1 89 ? -10.335 3.695 0.799 1.00 86.50 89 SER A CA 1
ATOM 676 C C . SER A 1 89 ? -9.329 4.862 0.905 1.00 86.50 89 SER A C 1
ATOM 678 O O . SER A 1 89 ? -8.421 4.819 1.750 1.00 86.50 89 SER A O 1
ATOM 680 N N . PRO A 1 90 ? -9.445 5.926 0.086 1.00 90.25 90 PRO A N 1
ATOM 681 C CA . PRO A 1 90 ? -8.587 7.111 0.194 1.00 90.25 90 PRO A CA 1
ATOM 682 C C . PRO A 1 90 ? -8.569 7.725 1.605 1.00 90.25 90 PRO A C 1
ATOM 684 O O . PRO A 1 90 ? -7.529 8.192 2.076 1.00 90.25 90 PRO A O 1
ATOM 687 N N . GLU A 1 91 ? -9.696 7.669 2.314 1.00 91.50 91 GLU A N 1
ATOM 688 C CA . GLU A 1 91 ? -9.845 8.136 3.695 1.00 91.50 91 GLU A CA 1
ATOM 689 C C . GLU A 1 91 ? -8.960 7.330 4.652 1.00 91.50 91 GLU A C 1
ATOM 691 O O . GLU A 1 91 ? -8.314 7.906 5.529 1.00 91.50 91 GLU A O 1
ATOM 696 N N . MET A 1 92 ? -8.870 6.009 4.462 1.00 91.81 92 MET A N 1
ATOM 697 C CA . MET A 1 92 ? -8.025 5.129 5.275 1.00 91.81 92 MET A CA 1
ATOM 698 C C . MET A 1 92 ? -6.541 5.488 5.140 1.00 91.81 92 MET A C 1
ATOM 700 O O . MET A 1 92 ? -5.811 5.516 6.133 1.00 91.81 92 MET A O 1
ATOM 704 N N . ILE A 1 93 ? -6.102 5.830 3.926 1.00 93.31 93 ILE A N 1
ATOM 705 C CA . ILE A 1 93 ? -4.739 6.315 3.681 1.00 93.31 93 ILE A CA 1
ATOM 706 C C . ILE A 1 93 ? -4.526 7.669 4.371 1.00 93.31 93 ILE A C 1
ATOM 708 O O . ILE A 1 93 ? -3.500 7.869 5.022 1.00 93.31 93 ILE A O 1
ATOM 712 N N . GLY A 1 94 ? -5.497 8.584 4.287 1.00 94.38 94 GLY A N 1
ATOM 713 C CA . GLY A 1 94 ? -5.436 9.881 4.967 1.00 94.38 94 GLY A CA 1
ATOM 714 C C . GLY A 1 94 ? -5.278 9.753 6.487 1.00 94.38 94 GLY A C 1
ATOM 715 O O . GLY A 1 94 ? -4.425 10.415 7.081 1.00 94.3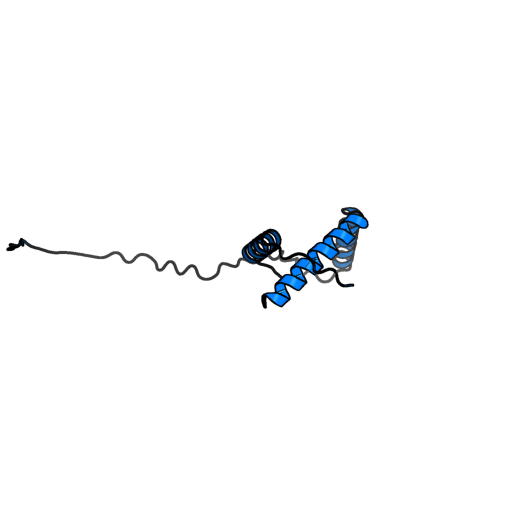8 94 GLY A O 1
ATOM 716 N N . LEU A 1 95 ? -6.039 8.850 7.110 1.00 93.88 95 LEU A N 1
ATOM 717 C CA . LEU A 1 95 ? -5.943 8.555 8.543 1.00 93.88 95 LEU A CA 1
ATOM 718 C C . LEU A 1 95 ? -4.581 7.964 8.925 1.00 93.88 95 LEU A C 1
ATOM 720 O O . LEU A 1 95 ? -3.997 8.374 9.928 1.00 93.88 95 LEU A O 1
ATOM 724 N N . TYR A 1 96 ? -4.051 7.046 8.117 1.00 94.50 96 TYR A N 1
ATOM 725 C CA . TYR A 1 96 ? -2.718 6.487 8.326 1.00 94.50 96 TYR A CA 1
ATOM 726 C C . TYR A 1 96 ? -1.626 7.566 8.286 1.00 94.50 96 TYR A C 1
ATOM 728 O O . TYR A 1 96 ? -0.770 7.613 9.170 1.00 94.50 96 TYR A O 1
ATOM 736 N N . LEU A 1 97 ? -1.675 8.466 7.298 1.00 94.62 97 LEU A N 1
ATOM 737 C CA . LEU A 1 97 ? -0.721 9.573 7.176 1.00 94.62 97 LEU A CA 1
ATOM 738 C C . LEU A 1 97 ? -0.822 10.558 8.351 1.00 94.62 97 LEU A C 1
ATOM 740 O O . LEU A 1 97 ? 0.201 11.051 8.830 1.00 94.62 97 LEU A O 1
ATOM 744 N N . ALA A 1 98 ? -2.035 10.822 8.842 1.00 95.19 98 ALA A N 1
ATOM 745 C CA . ALA A 1 98 ? -2.244 11.661 10.018 1.00 95.19 98 ALA A CA 1
ATOM 746 C C . ALA A 1 98 ? -1.667 11.021 11.296 1.00 95.19 98 ALA A C 1
ATOM 748 O O . ALA A 1 98 ? -1.003 11.705 12.073 1.00 95.19 98 ALA A O 1
ATOM 749 N N . ASP A 1 99 ? -1.863 9.714 11.499 1.00 93.31 99 ASP A N 1
ATOM 750 C CA . ASP A 1 99 ? -1.337 8.994 12.671 1.00 93.31 99 ASP A CA 1
ATOM 751 C C . ASP A 1 99 ? 0.200 8.883 12.625 1.00 93.31 99 ASP A C 1
ATOM 753 O O . ASP A 1 99 ? 0.884 9.068 13.633 1.00 93.31 99 ASP A O 1
ATOM 757 N N . LEU A 1 100 ? 0.770 8.682 11.428 1.00 93.12 100 LEU A N 1
ATOM 758 C CA . LEU A 1 100 ? 2.215 8.777 11.189 1.00 93.12 100 LEU A CA 1
ATOM 759 C C . LEU A 1 100 ? 2.773 10.137 11.631 1.00 93.12 100 LEU A C 1
ATOM 761 O O . LEU A 1 100 ? 3.771 10.192 12.351 1.00 93.12 100 LEU A O 1
ATOM 765 N N . ALA A 1 101 ? 2.121 11.234 11.231 1.00 91.94 101 ALA A N 1
ATOM 766 C CA . ALA A 1 101 ? 2.522 12.586 11.619 1.00 91.94 101 ALA A CA 1
ATOM 767 C C . ALA A 1 101 ? 2.380 12.833 13.133 1.00 91.94 101 ALA A C 1
ATOM 769 O O . ALA A 1 101 ? 3.161 13.590 13.708 1.00 91.94 101 ALA A O 1
ATOM 770 N N . ALA A 1 102 ? 1.426 12.162 13.785 1.00 92.31 102 ALA A N 1
ATOM 771 C CA . ALA A 1 102 ? 1.226 12.204 15.233 1.00 92.31 102 ALA A CA 1
ATOM 772 C C . ALA A 1 102 ? 2.253 11.371 16.029 1.00 92.31 102 ALA A C 1
ATOM 774 O O . ALA A 1 102 ? 2.240 11.398 17.261 1.00 92.31 102 ALA A O 1
ATOM 775 N N . GLY A 1 103 ? 3.166 10.664 15.356 1.00 85.69 103 GLY A N 1
ATOM 776 C CA . GLY A 1 103 ? 4.241 9.909 15.999 1.00 85.69 103 GLY A CA 1
ATOM 777 C C . GLY A 1 103 ? 3.955 8.420 16.168 1.00 85.69 103 GLY A C 1
ATOM 778 O O . GLY A 1 103 ? 4.654 7.761 16.941 1.00 85.69 103 GLY A O 1
ATOM 779 N N . PHE A 1 104 ? 2.988 7.863 15.431 1.00 79.75 104 PHE A N 1
ATOM 780 C CA . PHE A 1 104 ? 2.881 6.419 15.225 1.00 79.75 104 PHE A CA 1
ATOM 781 C C . PHE A 1 104 ? 4.080 5.936 14.389 1.00 79.75 104 PHE A C 1
ATOM 783 O O . PHE A 1 104 ? 4.001 5.714 13.185 1.00 79.75 104 PHE A O 1
ATOM 790 N N . GLY A 1 105 ? 5.250 5.873 15.021 1.00 65.69 105 GLY A N 1
ATOM 791 C CA . GLY A 1 105 ? 6.488 5.430 14.402 1.00 65.69 105 GLY A CA 1
ATOM 792 C C . GLY A 1 105 ? 6.643 3.912 14.484 1.00 65.69 105 GLY A C 1
ATOM 793 O O . GLY A 1 105 ? 6.107 3.282 15.404 1.00 65.69 105 GLY A O 1
ATOM 794 N N . PRO A 1 106 ? 7.425 3.304 13.576 1.00 58.12 106 PRO A N 1
ATOM 795 C CA . PRO A 1 106 ? 7.775 1.900 13.686 1.00 58.12 106 PRO A CA 1
ATOM 796 C C . PRO A 1 106 ? 8.506 1.693 15.012 1.00 58.12 106 PRO A C 1
ATOM 798 O O . PRO A 1 106 ? 9.643 2.133 15.181 1.00 58.12 106 PRO A O 1
ATOM 801 N N . SER A 1 107 ? 7.865 1.022 15.971 1.00 55.81 107 SER A N 1
ATOM 802 C CA . SER A 1 107 ? 8.592 0.495 17.122 1.00 55.81 107 SER A CA 1
ATOM 803 C C . SER A 1 107 ? 9.706 -0.399 16.569 1.00 55.81 107 SER A C 1
ATOM 805 O O . SER A 1 107 ? 9.390 -1.309 15.791 1.00 55.81 107 SER A O 1
ATOM 807 N N . PRO A 1 108 ? 10.987 -0.147 16.896 1.00 49.06 108 PRO A N 1
ATOM 808 C CA . PRO A 1 108 ? 12.063 -1.009 16.446 1.00 49.06 108 PRO A CA 1
ATOM 809 C C . PRO A 1 108 ? 11.816 -2.377 17.078 1.00 49.06 108 PRO A C 1
ATOM 811 O O . PRO A 1 108 ? 11.878 -2.528 18.297 1.00 49.06 108 PRO A O 1
ATOM 814 N N . ASN A 1 109 ? 11.459 -3.365 16.259 1.00 51.44 109 ASN A N 1
ATOM 815 C CA . ASN A 1 109 ? 11.546 -4.749 16.697 1.00 51.44 109 ASN A CA 1
ATOM 816 C C . ASN A 1 109 ? 13.049 -5.007 16.907 1.00 51.44 109 ASN A C 1
ATOM 818 O O . ASN A 1 109 ? 13.818 -4.878 15.950 1.00 51.44 109 ASN A O 1
ATOM 822 N N . GLY A 1 110 ? 13.450 -5.244 18.158 1.00 41.19 110 GLY A N 1
ATOM 823 C CA . GLY A 1 110 ? 14.790 -5.722 18.507 1.00 41.19 110 GLY A CA 1
ATOM 824 C C . GLY A 1 110 ? 15.046 -7.141 18.024 1.00 41.19 110 GLY A C 1
ATOM 825 O O . GLY A 1 110 ? 14.070 -7.823 17.631 1.00 41.19 110 GLY A O 1
#

pLDDT: mean 72.4, std 19.61, range [39.25, 95.19]

Foldseek 3Di:
DDDDDDDDDDDDDDDDDDDDPPVPDPPVPVPPPPPPVLVPDVVVVVVVVVVVVCVPVVDDPVRVVVVVVVLVLLVVVCVVVVHDVPPDDPVSVVVVVVVVVVPSDPPPPD